Protein AF-A0A497X935-F1 (afdb_monomer)

Solvent-accessible surface area (backbone atoms only — not comparable to full-atom values): 7626 Å² total; per-residue (Å²): 139,82,86,87,85,85,80,89,80,88,78,87,80,90,73,94,78,79,82,77,88,75,77,73,74,71,83,73,79,76,69,78,75,75,70,78,74,90,69,60,82,83,44,92,58,41,63,57,56,54,50,20,54,51,29,13,54,49,24,34,49,38,42,52,34,50,76,71,70,44,77,84,80,84,57,66,87,81,82,48,71,64,41,54,50,48,37,55,42,38,54,45,46,71,73,35,78,85,54,74,45,63,71,51,20,31,52,46,19,30,51,55,38,50,60,64,73,77,107

Foldseek 3Di:
DDDDDDDDDDDDDDDQDDDDPPPPPPDDPPPCPPDPPDDDPPDPCSVLQVLLQVLLVLLLVLLVCVVVVHDQDQFDPPVDLSSVLSNVSSVCSNVPVVCNDSVSSSVSSNVSSVVSVVD

Mean predicted aligned error: 14.69 Å

Organism: NCBI:txid1381557

Structure (mmCIF, N/CA/C/O backbone):
data_AF-A0A497X935-F1
#
_entry.id   AF-A0A497X935-F1
#
loop_
_atom_site.group_PDB
_atom_site.id
_atom_site.type_symbol
_atom_site.label_atom_id
_atom_site.label_alt_id
_atom_site.label_comp_id
_atom_site.label_asym_id
_atom_site.label_entity_id
_atom_site.label_seq_id
_atom_site.pdbx_PDB_ins_code
_atom_site.Cartn_x
_atom_site.Cartn_y
_atom_site.Cartn_z
_atom_site.occupancy
_atom_site.B_iso_or_equiv
_atom_site.auth_seq_id
_atom_site.auth_comp_id
_atom_site.auth_asym_id
_atom_site.auth_atom_id
_atom_site.pdbx_PDB_model_num
ATOM 1 N N . MET A 1 1 ? 22.359 58.296 43.700 1.00 45.72 1 MET A N 1
ATOM 2 C CA . MET A 1 1 ? 23.245 58.020 44.859 1.00 45.72 1 MET A CA 1
ATOM 3 C C . MET A 1 1 ? 22.353 57.613 46.029 1.00 45.72 1 MET A C 1
ATOM 5 O O . MET A 1 1 ? 21.317 58.260 46.128 1.00 45.72 1 MET A O 1
ATOM 9 N N . PRO A 1 2 ? 22.676 56.648 46.915 1.00 51.00 2 PRO A N 1
ATOM 10 C CA . PRO A 1 2 ? 23.780 55.678 46.949 1.00 51.00 2 PRO A CA 1
ATOM 11 C C . PRO A 1 2 ? 23.321 54.197 47.143 1.00 51.00 2 PRO A C 1
ATOM 13 O O . PRO A 1 2 ? 22.273 53.915 47.715 1.00 51.00 2 PRO A O 1
ATOM 16 N N . SER A 1 3 ? 24.139 53.244 46.684 1.00 47.34 3 SER A N 1
ATOM 17 C CA . SER A 1 3 ? 24.213 51.861 47.215 1.00 47.34 3 SER A CA 1
ATOM 18 C C . SER A 1 3 ? 25.004 51.867 48.544 1.00 47.34 3 SER A C 1
ATOM 20 O O . SER A 1 3 ? 25.503 52.930 48.913 1.00 47.34 3 SER A O 1
ATOM 22 N N . PRO A 1 4 ? 25.389 50.729 49.157 1.00 62.34 4 PRO A N 1
ATOM 23 C CA . PRO A 1 4 ? 24.777 49.409 49.377 1.00 62.34 4 PRO A CA 1
ATOM 24 C C . PRO A 1 4 ? 24.699 49.135 50.908 1.00 62.34 4 PRO A C 1
ATOM 26 O O . PRO A 1 4 ? 24.991 50.022 51.692 1.00 62.34 4 PRO A O 1
ATOM 29 N N . ILE A 1 5 ? 24.346 47.924 51.356 1.00 56.09 5 ILE A N 1
ATOM 30 C CA . ILE A 1 5 ? 25.070 47.143 52.393 1.00 56.09 5 ILE A CA 1
ATOM 31 C C . ILE A 1 5 ? 24.294 45.834 52.598 1.00 56.09 5 ILE A C 1
ATOM 33 O O . ILE A 1 5 ? 23.162 45.807 53.071 1.00 56.09 5 ILE A O 1
ATOM 37 N N . ARG A 1 6 ? 24.930 44.727 52.211 1.00 52.88 6 ARG A N 1
ATOM 38 C CA . ARG A 1 6 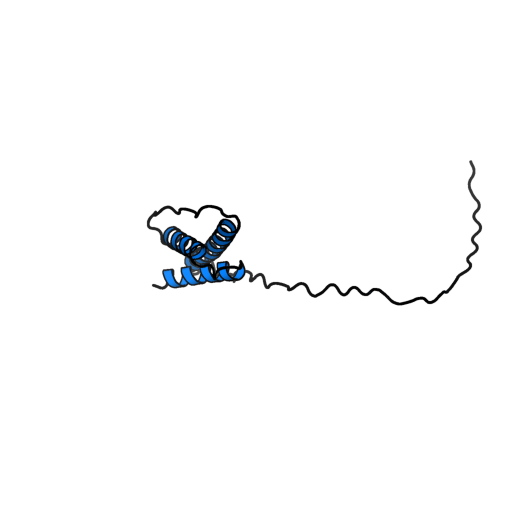? 24.565 43.376 52.651 1.00 52.88 6 ARG A CA 1
ATOM 39 C C . ARG A 1 6 ? 25.220 43.130 54.010 1.00 52.88 6 ARG A C 1
ATOM 41 O O . ARG A 1 6 ? 26.376 43.516 54.177 1.00 52.88 6 ARG A O 1
ATOM 48 N N . PRO A 1 7 ? 24.612 42.292 54.855 1.00 53.84 7 PRO A N 1
ATOM 49 C CA . PRO A 1 7 ? 25.398 41.282 55.538 1.00 53.84 7 PRO A CA 1
ATOM 50 C C . PRO A 1 7 ? 24.870 39.887 55.215 1.00 53.84 7 PRO A C 1
ATOM 52 O O . PRO A 1 7 ? 23.693 39.564 55.350 1.00 53.84 7 PRO A O 1
ATOM 55 N N . ARG A 1 8 ? 25.805 39.050 54.763 1.00 56.03 8 ARG A N 1
ATOM 56 C CA . ARG A 1 8 ? 25.687 37.597 54.795 1.00 56.03 8 ARG A CA 1
ATOM 57 C C . ARG A 1 8 ? 25.576 37.172 56.257 1.00 56.03 8 ARG A C 1
ATOM 59 O O . ARG A 1 8 ? 26.438 37.557 57.036 1.00 56.03 8 ARG A O 1
ATOM 66 N N . LEU A 1 9 ? 24.674 36.250 56.576 1.00 55.25 9 LEU A N 1
ATOM 67 C CA . LEU A 1 9 ? 25.027 35.201 57.524 1.00 55.25 9 LEU A CA 1
ATOM 68 C C . LEU A 1 9 ? 24.333 33.901 57.135 1.00 55.25 9 LEU A C 1
ATOM 70 O O . LEU A 1 9 ? 23.114 33.800 57.055 1.00 55.25 9 LEU A O 1
ATOM 74 N N . ARG A 1 10 ? 25.183 32.937 56.795 1.00 49.44 10 ARG A N 1
ATOM 75 C CA . ARG A 1 10 ? 24.842 31.558 56.488 1.00 49.44 10 ARG A CA 1
ATOM 76 C C . ARG A 1 10 ? 24.588 30.855 57.816 1.00 49.44 10 ARG A C 1
ATOM 78 O O . ARG A 1 10 ? 25.487 30.841 58.647 1.00 49.44 10 ARG A O 1
ATOM 85 N N . PHE A 1 11 ? 23.440 30.210 57.961 1.00 49.53 11 PHE A N 1
ATOM 86 C CA . PHE A 1 11 ? 23.333 29.037 58.817 1.00 49.53 11 PHE A CA 1
ATOM 87 C C . PHE A 1 11 ? 22.813 27.891 57.966 1.00 49.53 11 PHE A C 1
ATOM 89 O O . PHE A 1 11 ? 21.691 27.903 57.469 1.00 49.53 11 PHE A O 1
ATOM 96 N N . ALA A 1 12 ? 23.729 26.961 57.717 1.00 49.41 12 ALA A N 1
ATOM 97 C CA . ALA A 1 12 ? 23.486 25.706 57.049 1.00 49.41 12 ALA A CA 1
ATOM 98 C C . ALA A 1 12 ? 22.621 24.831 57.960 1.00 49.41 12 ALA A C 1
ATOM 100 O O . ALA A 1 12 ? 23.076 24.387 59.011 1.00 49.41 12 ALA A O 1
ATOM 101 N N . THR A 1 13 ? 21.384 24.575 57.553 1.00 51.34 13 THR A N 1
ATOM 102 C CA . THR A 1 13 ? 20.572 23.487 58.093 1.00 51.34 13 THR A CA 1
ATOM 103 C C . THR A 1 13 ? 20.715 22.295 57.154 1.00 51.34 13 THR A C 1
ATOM 105 O O . THR A 1 13 ? 20.053 22.183 56.127 1.00 51.34 13 THR A O 1
ATOM 108 N N . ILE A 1 14 ? 21.663 21.420 57.490 1.00 56.12 14 ILE A N 1
ATOM 109 C CA . ILE A 1 14 ? 21.816 20.096 56.884 1.00 56.12 14 ILE A CA 1
ATOM 110 C C . ILE A 1 14 ? 20.735 19.212 57.513 1.00 56.12 14 ILE A C 1
ATOM 112 O O . ILE A 1 14 ? 20.889 18.737 58.634 1.00 56.12 14 ILE A O 1
ATOM 116 N N . GLY A 1 15 ? 19.619 19.046 56.808 1.00 46.41 15 GLY A N 1
ATOM 117 C CA . GLY A 1 15 ? 18.619 18.016 57.082 1.00 46.41 15 GLY A CA 1
ATOM 118 C C . GLY A 1 15 ? 18.705 16.933 56.001 1.00 46.41 15 GLY A C 1
ATOM 119 O O . GLY A 1 15 ? 18.671 17.286 54.822 1.00 46.41 15 GLY A O 1
ATOM 120 N N . PRO A 1 16 ? 18.839 15.639 56.345 1.00 65.62 16 PRO A N 1
ATOM 121 C CA . PRO A 1 16 ? 18.921 14.566 55.365 1.00 65.62 16 PRO A CA 1
ATOM 122 C C . PRO A 1 16 ? 17.527 13.981 55.137 1.00 65.62 16 PRO A C 1
ATOM 124 O O . PRO A 1 16 ? 17.059 13.203 55.955 1.00 65.62 16 PRO A O 1
ATOM 127 N N . LEU A 1 17 ? 16.846 14.318 54.045 1.00 51.94 17 LEU A N 1
ATOM 128 C CA . LEU A 1 17 ? 15.602 13.636 53.670 1.00 51.94 17 LEU A CA 1
ATOM 129 C C . LEU A 1 17 ? 15.496 13.524 52.136 1.00 51.94 17 LEU A C 1
ATOM 131 O O . LEU A 1 17 ? 16.047 14.353 51.418 1.00 51.94 17 LEU A O 1
ATOM 135 N N . PRO A 1 18 ? 14.893 12.442 51.630 1.00 46.25 18 PRO A N 1
ATOM 136 C CA . PRO A 1 18 ? 15.638 11.386 50.961 1.00 46.25 18 PRO A CA 1
ATOM 137 C C . PRO A 1 18 ? 15.525 11.420 49.435 1.00 46.25 18 PRO A C 1
ATOM 139 O O . PRO A 1 18 ? 14.664 12.075 48.856 1.00 46.25 18 PRO A O 1
ATOM 142 N N . LEU A 1 19 ? 16.449 10.667 48.836 1.00 57.25 19 LEU A N 1
ATOM 143 C CA . LEU A 1 19 ? 16.502 10.163 47.468 1.00 57.25 19 LEU A CA 1
ATOM 144 C C . LEU A 1 19 ? 15.263 10.436 46.597 1.00 57.25 19 LEU A C 1
ATOM 146 O O . LEU A 1 19 ? 14.210 9.829 46.762 1.00 57.25 19 LEU A O 1
ATOM 150 N N . ALA A 1 20 ? 15.493 11.270 45.585 1.00 51.78 20 ALA A N 1
ATOM 151 C CA . ALA A 1 20 ? 15.232 10.960 44.184 1.00 51.78 20 ALA A CA 1
ATOM 152 C C . ALA A 1 20 ? 13.970 10.126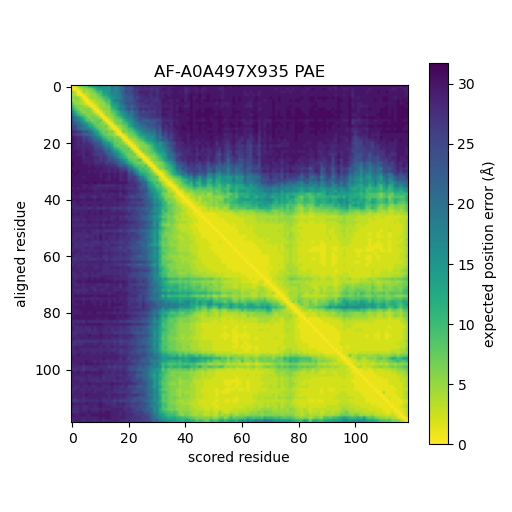 43.896 1.00 51.78 20 ALA A C 1
ATOM 154 O O . ALA A 1 20 ? 14.006 8.898 43.832 1.00 51.78 20 ALA A O 1
ATOM 155 N N . PHE A 1 21 ? 12.885 10.827 43.566 1.00 50.56 21 PHE A N 1
ATOM 156 C CA . PHE A 1 21 ? 11.837 10.307 42.690 1.00 50.56 21 PHE A CA 1
ATOM 157 C C . PHE A 1 21 ? 12.449 10.074 41.296 1.00 50.56 21 PHE A C 1
ATOM 159 O O . PHE A 1 21 ? 12.360 10.907 40.396 1.00 50.56 21 PHE A O 1
ATOM 166 N N . ALA A 1 22 ? 13.147 8.951 41.131 1.00 58.69 22 ALA A N 1
ATOM 167 C CA . ALA A 1 22 ? 13.543 8.449 39.828 1.00 58.69 22 ALA A CA 1
ATOM 168 C C . ALA A 1 22 ? 12.289 7.884 39.148 1.00 58.69 22 ALA A C 1
ATOM 170 O O . ALA A 1 22 ? 12.005 6.690 39.218 1.00 58.69 22 ALA A O 1
ATOM 171 N N . VAL A 1 23 ? 11.510 8.760 38.511 1.00 61.75 23 VAL A N 1
ATOM 172 C CA . VAL A 1 23 ? 10.529 8.336 37.511 1.00 61.75 23 VAL A CA 1
ATOM 173 C C . VAL A 1 23 ? 11.339 7.849 36.315 1.00 61.75 23 VAL A C 1
ATOM 175 O O . VAL A 1 23 ? 11.750 8.630 35.460 1.00 61.75 23 VAL A O 1
ATOM 178 N N . ILE A 1 24 ? 11.636 6.551 36.300 1.00 65.25 24 ILE A N 1
ATOM 179 C CA . ILE A 1 24 ? 12.133 5.868 35.111 1.00 65.25 24 ILE A CA 1
ATOM 180 C C . ILE A 1 24 ? 10.959 5.884 34.135 1.00 65.25 24 ILE A C 1
ATOM 182 O O . ILE A 1 24 ? 10.023 5.095 34.256 1.00 65.25 24 ILE A O 1
ATOM 186 N N . PHE A 1 25 ? 10.971 6.852 33.218 1.00 58.81 25 PHE A N 1
ATOM 187 C CA . PHE A 1 25 ? 10.104 6.827 32.052 1.00 58.81 25 PHE A CA 1
ATOM 188 C C . PHE A 1 25 ? 10.345 5.497 31.342 1.00 58.81 25 PHE A C 1
ATOM 190 O O . PHE A 1 25 ? 11.470 5.191 30.940 1.00 58.81 25 PHE A O 1
ATOM 197 N N . GLY A 1 26 ? 9.282 4.692 31.284 1.00 51.84 26 GLY A N 1
ATOM 198 C CA . GLY A 1 26 ? 9.271 3.404 30.615 1.00 51.84 26 GLY A CA 1
ATOM 199 C C . GLY A 1 26 ? 9.818 3.540 29.203 1.00 51.84 26 GLY A C 1
ATOM 200 O O . GLY A 1 26 ? 9.561 4.534 28.522 1.00 51.84 26 GLY A O 1
ATOM 201 N N . ALA A 1 27 ? 10.609 2.544 28.812 1.00 56.47 27 ALA A N 1
ATOM 202 C CA . ALA A 1 27 ? 11.128 2.388 27.469 1.00 56.47 27 ALA A CA 1
ATOM 203 C C . ALA A 1 27 ? 9.997 2.620 26.462 1.00 56.47 27 ALA A C 1
ATOM 205 O O . ALA A 1 27 ? 9.073 1.818 26.362 1.00 56.47 27 ALA A O 1
ATOM 206 N N . GLY A 1 28 ? 10.057 3.746 25.753 1.00 51.22 28 GLY A N 1
ATOM 207 C CA . GLY A 1 28 ? 9.301 3.895 24.527 1.00 51.22 28 GLY A CA 1
ATOM 208 C C . GLY A 1 28 ? 9.858 2.867 23.563 1.00 51.22 28 GLY A C 1
ATOM 209 O O . GLY A 1 28 ? 11.046 2.921 23.239 1.00 51.22 28 GLY A O 1
ATOM 210 N N . ASP A 1 29 ? 9.018 1.917 23.162 1.00 50.12 29 ASP A N 1
ATOM 211 C CA . ASP A 1 29 ? 9.237 1.078 22.000 1.00 50.12 29 ASP A CA 1
ATOM 212 C C . ASP A 1 29 ? 9.769 1.960 20.870 1.00 50.12 29 ASP A C 1
ATOM 214 O O . ASP A 1 29 ? 9.032 2.739 20.259 1.00 50.12 29 ASP A O 1
ATOM 218 N N . THR A 1 30 ? 11.066 1.859 20.584 1.00 50.62 30 THR A N 1
ATOM 219 C CA . THR A 1 30 ? 11.602 2.295 19.305 1.00 50.62 30 THR A CA 1
ATOM 220 C C . THR A 1 30 ? 11.053 1.309 18.289 1.00 50.62 30 THR A C 1
ATOM 222 O O . THR A 1 30 ? 11.687 0.327 17.907 1.00 50.62 30 THR A O 1
ATOM 225 N N . ALA A 1 31 ? 9.798 1.545 17.902 1.00 51.47 31 ALA A N 1
ATOM 226 C CA . ALA A 1 31 ? 9.196 0.959 16.732 1.00 51.47 31 ALA A CA 1
ATOM 227 C C . ALA A 1 31 ? 10.222 1.136 15.619 1.00 51.47 31 ALA A C 1
ATOM 229 O O . ALA A 1 31 ? 10.526 2.259 15.223 1.00 51.47 31 ALA A O 1
ATOM 230 N N . ALA A 1 32 ? 10.820 0.027 15.192 1.00 45.16 32 ALA A N 1
ATOM 231 C CA . ALA A 1 32 ? 11.704 -0.003 14.051 1.00 45.16 32 ALA A CA 1
ATOM 232 C C . ALA A 1 32 ? 10.901 0.521 12.856 1.00 45.16 32 ALA A C 1
ATOM 234 O O . ALA A 1 32 ? 10.148 -0.218 12.221 1.00 45.16 32 ALA A O 1
ATOM 235 N N . HIS A 1 33 ? 11.001 1.823 12.604 1.00 48.72 33 HIS A N 1
ATOM 236 C CA . HIS A 1 33 ? 10.603 2.441 11.358 1.00 48.72 33 HIS A CA 1
ATOM 237 C C . HIS A 1 33 ? 11.591 1.884 10.343 1.00 48.72 33 HIS A C 1
ATOM 239 O O . HIS A 1 33 ? 12.721 2.353 10.235 1.00 48.72 33 HIS A O 1
ATOM 245 N N . GLY A 1 34 ? 11.221 0.760 9.724 1.00 53.75 34 GLY A N 1
ATOM 246 C CA . GLY A 1 34 ? 12.046 0.097 8.729 1.00 53.75 34 GLY A CA 1
ATOM 247 C C . GLY A 1 34 ? 12.258 1.066 7.582 1.00 53.75 34 GLY A C 1
ATOM 248 O O . GLY A 1 34 ? 11.378 1.215 6.739 1.00 53.75 34 GLY A O 1
ATOM 249 N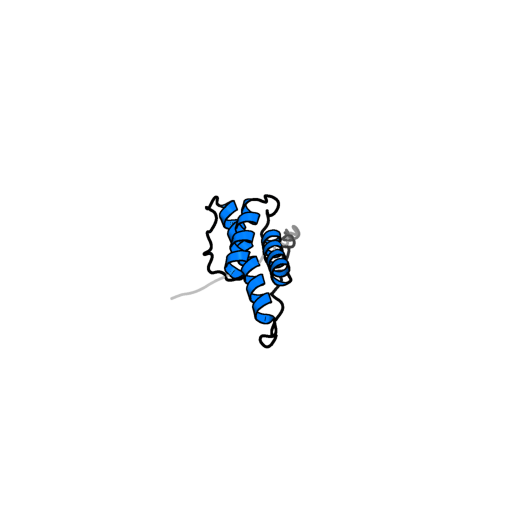 N . HIS A 1 35 ? 13.397 1.755 7.582 1.00 54.69 35 HIS A N 1
ATOM 250 C CA . HIS A 1 35 ? 13.794 2.585 6.460 1.00 54.69 35 HIS A CA 1
ATOM 251 C C . HIS A 1 35 ? 13.795 1.700 5.208 1.00 54.69 35 HIS A C 1
ATOM 253 O O . HIS A 1 35 ? 14.337 0.589 5.266 1.00 54.69 35 HIS A O 1
ATOM 259 N N . PRO A 1 36 ? 13.162 2.137 4.104 1.00 63.91 36 PRO A N 1
ATOM 260 C CA . PRO A 1 36 ? 13.182 1.370 2.871 1.00 63.91 36 PRO A CA 1
ATOM 261 C C . PRO A 1 36 ? 14.641 1.091 2.508 1.00 63.91 36 PRO A C 1
ATOM 263 O O . PRO A 1 36 ? 15.481 1.994 2.555 1.00 63.91 36 PRO A O 1
ATOM 266 N N . ALA A 1 37 ? 14.955 -0.175 2.220 1.00 67.44 37 ALA A N 1
ATOM 267 C CA . ALA A 1 37 ? 16.298 -0.560 1.811 1.00 67.44 37 ALA A CA 1
ATOM 268 C C . ALA A 1 37 ? 16.715 0.298 0.610 1.00 67.44 37 ALA A C 1
ATOM 270 O O . ALA A 1 37 ? 15.901 0.543 -0.281 1.00 67.44 37 ALA A O 1
ATOM 271 N N . ALA A 1 38 ? 17.960 0.776 0.600 1.00 73.19 38 ALA A N 1
ATOM 272 C CA . ALA A 1 38 ? 18.471 1.544 -0.526 1.00 73.19 38 ALA A CA 1
ATOM 273 C C . ALA A 1 38 ? 18.388 0.679 -1.792 1.00 73.19 38 ALA A C 1
ATOM 275 O O . ALA A 1 38 ? 19.027 -0.370 -1.876 1.00 73.19 38 ALA A O 1
ATOM 276 N N . ILE A 1 39 ? 17.561 1.101 -2.747 1.00 75.50 39 ILE A N 1
ATOM 277 C CA . ILE A 1 39 ? 17.370 0.401 -4.017 1.00 75.50 39 ILE A CA 1
ATOM 278 C C . ILE A 1 39 ? 18.311 1.023 -5.028 1.00 75.50 39 ILE A C 1
ATOM 280 O O . ILE A 1 39 ? 18.274 2.238 -5.224 1.00 75.50 39 ILE A O 1
ATOM 284 N N . ASP A 1 40 ? 19.132 0.196 -5.671 1.00 78.38 40 ASP A N 1
ATOM 285 C CA . ASP A 1 40 ? 19.959 0.645 -6.784 1.00 78.38 40 ASP A CA 1
ATOM 286 C C . ASP A 1 40 ? 19.046 1.160 -7.914 1.00 78.38 40 ASP A C 1
ATOM 288 O O . ASP A 1 40 ? 18.282 0.373 -8.487 1.00 78.38 40 ASP A O 1
ATOM 292 N N . PRO A 1 41 ? 19.086 2.463 -8.250 1.00 74.56 41 PRO A N 1
ATOM 293 C CA . PRO A 1 41 ? 18.249 3.020 -9.304 1.00 74.56 41 PRO A CA 1
ATOM 294 C C . PRO A 1 41 ? 18.578 2.459 -10.693 1.00 74.56 41 PRO A C 1
ATOM 296 O O . PRO A 1 41 ? 17.742 2.596 -11.585 1.00 74.56 41 PRO A O 1
ATOM 299 N N . ALA A 1 42 ? 19.752 1.842 -10.884 1.00 84.81 42 ALA A N 1
ATOM 300 C CA . ALA A 1 42 ? 20.143 1.186 -12.129 1.00 84.81 42 ALA A CA 1
ATOM 301 C C . ALA A 1 42 ? 19.578 -0.240 -12.269 1.00 84.81 42 ALA A C 1
ATOM 303 O O . ALA A 1 42 ? 19.665 -0.824 -13.350 1.00 84.81 42 ALA A O 1
ATOM 304 N N . SER A 1 43 ? 18.979 -0.801 -11.211 1.00 84.00 43 SER A N 1
ATOM 305 C CA . SER A 1 43 ? 18.334 -2.110 -11.292 1.00 84.00 43 SER A CA 1
ATOM 306 C C . SER A 1 43 ? 17.118 -2.059 -12.229 1.00 84.00 43 SER A C 1
ATOM 308 O O . SER A 1 43 ? 16.264 -1.177 -12.068 1.00 84.00 43 SER A O 1
ATOM 310 N N . PRO A 1 44 ? 16.965 -3.022 -13.160 1.00 83.56 44 PRO A N 1
ATOM 311 C CA . PRO A 1 44 ? 15.779 -3.111 -14.014 1.00 83.56 44 PRO A CA 1
ATOM 312 C C . PRO A 1 44 ? 14.485 -3.309 -13.208 1.00 83.56 44 PRO A C 1
ATOM 314 O O . PRO A 1 44 ? 13.406 -2.989 -13.701 1.00 83.56 44 PRO A O 1
ATOM 317 N N . ASP A 1 45 ? 14.585 -3.759 -11.954 1.00 85.75 45 ASP A N 1
ATOM 318 C CA . ASP A 1 45 ? 13.455 -3.988 -11.053 1.00 85.75 45 ASP A CA 1
ATOM 319 C C . ASP A 1 45 ? 13.169 -2.808 -10.112 1.00 85.75 45 ASP A C 1
ATOM 321 O O . ASP A 1 45 ? 12.206 -2.843 -9.346 1.00 85.75 45 ASP A O 1
ATOM 325 N N . ALA A 1 46 ? 13.943 -1.717 -10.176 1.00 87.19 46 ALA A N 1
ATOM 326 C CA . ALA A 1 46 ? 13.769 -0.560 -9.292 1.00 87.19 46 ALA A CA 1
ATOM 327 C C . ALA A 1 46 ? 12.355 0.050 -9.362 1.00 87.19 46 ALA A C 1
ATOM 329 O O . ALA A 1 46 ? 11.858 0.604 -8.379 1.00 87.19 46 ALA A O 1
ATOM 330 N N . TRP A 1 47 ? 11.684 -0.047 -10.516 1.00 88.00 47 TRP A N 1
ATOM 331 C CA . TRP A 1 47 ? 10.302 0.412 -10.670 1.00 88.00 47 TRP A CA 1
ATOM 332 C C . TRP A 1 47 ? 9.303 -0.451 -9.886 1.00 88.00 47 TRP A C 1
ATOM 334 O O . TRP A 1 47 ? 8.380 0.111 -9.298 1.00 88.00 47 TRP A O 1
ATOM 344 N N . ARG A 1 48 ? 9.510 -1.776 -9.819 1.00 89.56 48 ARG A N 1
ATOM 345 C CA . ARG A 1 48 ? 8.636 -2.717 -9.095 1.00 89.56 48 ARG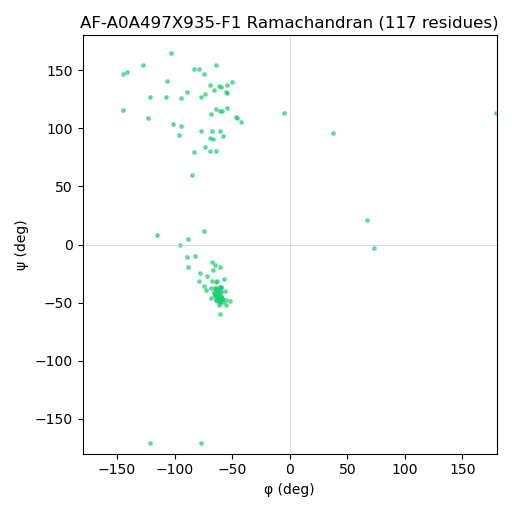 A CA 1
ATOM 346 C C . ARG A 1 48 ? 8.642 -2.409 -7.610 1.00 89.56 48 ARG A C 1
ATOM 348 O O . ARG A 1 48 ? 7.592 -2.234 -7.002 1.00 89.56 48 ARG A O 1
ATOM 355 N N . TYR A 1 49 ? 9.830 -2.244 -7.039 1.00 88.19 49 TYR A N 1
ATOM 356 C CA . TYR A 1 49 ? 9.952 -1.942 -5.619 1.00 88.19 49 TYR A CA 1
ATOM 357 C C . TYR A 1 49 ? 9.343 -0.589 -5.239 1.00 88.19 49 TYR A C 1
ATOM 359 O O . TYR A 1 49 ? 8.690 -0.490 -4.202 1.00 88.19 49 TYR A O 1
ATOM 367 N N . ARG A 1 50 ? 9.513 0.446 -6.078 1.00 89.44 50 ARG A N 1
ATOM 368 C CA . ARG A 1 50 ? 8.858 1.750 -5.870 1.00 89.44 50 ARG A CA 1
ATOM 369 C C . ARG A 1 50 ? 7.340 1.637 -5.947 1.00 89.44 50 ARG A C 1
ATOM 371 O O . ARG A 1 50 ? 6.647 2.224 -5.123 1.00 89.44 50 ARG A O 1
ATOM 378 N N . LEU A 1 51 ? 6.831 0.858 -6.902 1.00 90.94 51 LEU A N 1
ATOM 379 C CA . LEU A 1 51 ? 5.401 0.606 -7.019 1.00 90.94 51 LEU A CA 1
ATOM 380 C C . LEU A 1 51 ? 4.863 -0.088 -5.762 1.00 90.94 51 LEU A C 1
ATOM 382 O O . LEU A 1 51 ? 3.871 0.357 -5.195 1.00 90.94 51 LEU A O 1
ATOM 386 N N . CYS A 1 52 ? 5.532 -1.134 -5.280 1.00 92.62 52 CYS A N 1
ATOM 387 C CA . CYS A 1 52 ? 5.061 -1.868 -4.109 1.00 92.62 52 CYS A CA 1
ATOM 388 C C . CYS A 1 52 ? 5.225 -1.109 -2.787 1.00 92.62 52 CYS A C 1
ATOM 390 O O . CYS A 1 52 ? 4.423 -1.309 -1.875 1.00 92.62 52 CYS A O 1
ATOM 392 N N . GLU A 1 53 ? 6.193 -0.197 -2.677 1.00 91.12 53 GLU A N 1
ATOM 393 C CA . GLU A 1 53 ? 6.259 0.763 -1.566 1.00 91.12 53 GLU A CA 1
ATOM 394 C C . GLU A 1 53 ? 5.059 1.723 -1.595 1.00 91.12 53 GLU A C 1
ATOM 396 O O . GLU A 1 53 ? 4.376 1.901 -0.581 1.00 91.12 53 GLU A O 1
ATOM 401 N N . GLN A 1 54 ? 4.704 2.231 -2.777 1.00 92.12 54 GLN A N 1
ATOM 402 C CA . GLN A 1 54 ? 3.509 3.051 -2.942 1.00 92.12 54 GLN A CA 1
ATOM 403 C C . GLN A 1 54 ? 2.237 2.284 -2.539 1.00 92.12 54 GLN A C 1
ATOM 405 O O . GLN A 1 54 ? 1.344 2.856 -1.912 1.00 92.12 54 GLN A O 1
ATOM 410 N N . MET A 1 55 ? 2.168 0.978 -2.813 1.00 94.06 55 MET A N 1
ATOM 411 C CA . MET A 1 55 ? 1.043 0.128 -2.406 1.00 94.06 55 MET A CA 1
ATOM 412 C C . MET A 1 55 ? 0.941 -0.079 -0.887 1.00 94.06 55 MET A C 1
ATOM 414 O O . MET A 1 55 ? -0.173 -0.146 -0.362 1.00 94.06 55 MET A O 1
ATOM 418 N N . SER A 1 56 ? 2.057 -0.088 -0.147 1.00 93.06 56 SER A N 1
ATOM 419 C CA . SER A 1 56 ? 2.019 -0.008 1.325 1.00 93.06 56 SER A CA 1
ATOM 420 C C . SER A 1 56 ? 1.349 1.281 1.799 1.00 93.06 56 SER A C 1
ATOM 422 O O . SER A 1 56 ? 0.496 1.245 2.687 1.00 93.06 56 SER A O 1
ATOM 424 N N . SER A 1 57 ? 1.693 2.412 1.178 1.00 93.50 57 SER A N 1
ATOM 425 C CA . SER A 1 57 ? 1.095 3.713 1.496 1.00 93.50 57 SER A CA 1
ATOM 426 C C . SER A 1 57 ? -0.401 3.768 1.154 1.00 93.50 57 SER A C 1
ATOM 428 O O . SER A 1 57 ? -1.189 4.327 1.919 1.00 93.50 57 SER A O 1
ATOM 430 N N . VAL A 1 58 ? -0.825 3.140 0.051 1.00 94.38 58 VAL A N 1
ATOM 431 C CA . VAL A 1 58 ? -2.248 2.996 -0.307 1.00 94.38 58 VAL A CA 1
ATOM 432 C C . VAL A 1 58 ?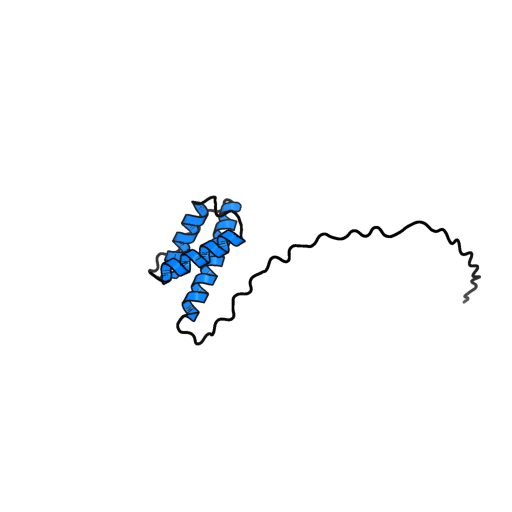 -3.003 2.186 0.748 1.00 94.38 58 VAL A C 1
ATOM 434 O O . VAL A 1 58 ? -4.064 2.619 1.197 1.00 94.38 58 VAL A O 1
ATOM 437 N N . ALA A 1 59 ? -2.453 1.052 1.189 1.00 94.62 59 ALA A N 1
ATOM 438 C CA . ALA A 1 59 ? -3.078 0.213 2.210 1.00 94.62 59 ALA A CA 1
ATOM 439 C C . ALA A 1 59 ? -3.221 0.944 3.555 1.00 94.62 59 ALA A C 1
ATOM 441 O O . ALA A 1 59 ? -4.275 0.883 4.190 1.00 94.62 59 ALA A O 1
ATOM 442 N N . LEU A 1 60 ? -2.184 1.680 3.970 1.00 94.56 60 LEU A N 1
ATOM 443 C CA . LEU A 1 60 ? -2.227 2.537 5.157 1.00 94.56 60 LEU A CA 1
ATOM 444 C C . LEU A 1 60 ? -3.320 3.595 5.068 1.00 94.56 60 LEU A C 1
ATOM 446 O O . LEU A 1 60 ? -4.061 3.816 6.027 1.00 94.56 60 LEU A O 1
ATOM 450 N N . GLN A 1 61 ? -3.405 4.266 3.923 1.00 94.25 61 GLN A N 1
ATOM 451 C CA . GLN A 1 61 ? -4.404 5.298 3.726 1.00 94.25 61 GLN A CA 1
ATOM 452 C C . GLN A 1 61 ? -5.814 4.702 3.727 1.00 94.25 61 GLN A C 1
ATOM 454 O O . GLN A 1 61 ? -6.690 5.273 4.362 1.00 94.25 61 GLN A O 1
ATOM 459 N N . ALA A 1 62 ? -6.026 3.544 3.100 1.00 94.44 62 ALA A N 1
ATOM 460 C CA . ALA A 1 62 ? -7.312 2.852 3.121 1.00 94.44 62 ALA A CA 1
ATOM 461 C C . ALA A 1 62 ? -7.723 2.430 4.538 1.00 94.44 62 ALA A C 1
ATOM 463 O O . ALA A 1 62 ? -8.888 2.569 4.902 1.00 94.44 62 ALA A O 1
ATOM 464 N N . LEU A 1 63 ? -6.771 1.968 5.356 1.00 95.00 63 LEU A N 1
ATOM 465 C CA . LEU A 1 63 ? -7.025 1.653 6.761 1.00 95.00 63 LEU A CA 1
ATOM 466 C C . LEU A 1 63 ? -7.490 2.901 7.515 1.00 95.00 63 LEU A C 1
ATOM 468 O O . LEU A 1 63 ? -8.528 2.869 8.172 1.00 95.00 63 LEU A O 1
ATOM 472 N N . ARG A 1 64 ? -6.752 4.007 7.372 1.00 93.81 64 ARG A N 1
ATOM 473 C CA . ARG A 1 64 ? -7.106 5.292 7.980 1.00 93.81 64 ARG A CA 1
ATOM 474 C C . ARG A 1 64 ? -8.480 5.766 7.508 1.00 93.81 64 ARG A C 1
ATOM 476 O O . ARG A 1 64 ? -9.273 6.210 8.331 1.00 93.81 64 ARG A O 1
ATOM 483 N N . ASP A 1 65 ? -8.758 5.691 6.211 1.00 94.19 65 ASP A N 1
ATOM 484 C CA . ASP A 1 65 ? -10.029 6.123 5.631 1.00 94.19 65 ASP A CA 1
ATOM 485 C C . ASP A 1 65 ? -11.185 5.297 6.223 1.00 94.19 65 ASP A C 1
ATOM 487 O O . ASP A 1 65 ? -12.152 5.865 6.731 1.00 94.19 65 ASP A O 1
ATOM 491 N N . ARG A 1 66 ? -11.036 3.969 6.294 1.00 93.25 66 ARG A N 1
ATOM 492 C CA . ARG A 1 66 ? -12.000 3.060 6.929 1.00 93.25 66 ARG A CA 1
ATOM 493 C C . ARG A 1 66 ? -12.224 3.380 8.410 1.00 93.25 66 ARG A C 1
ATOM 495 O O . ARG A 1 66 ? -13.368 3.416 8.853 1.00 93.25 66 ARG A O 1
ATOM 502 N N . GLU A 1 67 ? -11.158 3.616 9.175 1.00 93.12 67 GLU A N 1
ATOM 503 C CA . GLU A 1 67 ? -11.231 3.947 10.609 1.00 93.12 67 GLU A CA 1
ATOM 504 C C . GLU A 1 67 ? -11.965 5.267 10.875 1.00 93.12 67 GLU A C 1
ATOM 506 O O . GLU A 1 67 ? -12.657 5.396 11.882 1.00 93.12 67 GLU A O 1
ATOM 511 N N . HIS A 1 68 ? -11.871 6.223 9.950 1.00 94.19 68 HIS A N 1
ATOM 512 C CA . HIS A 1 68 ? -12.607 7.487 10.012 1.00 94.19 68 HIS A CA 1
ATOM 513 C C . HIS A 1 68 ? -14.001 7.415 9.366 1.00 94.19 68 HIS A C 1
ATOM 515 O O . HIS A 1 68 ? -14.675 8.440 9.262 1.00 94.19 68 HIS A O 1
ATOM 521 N N . GLY A 1 69 ? -14.448 6.235 8.918 1.00 91.94 69 GLY A N 1
ATOM 522 C CA . GLY A 1 69 ? -15.739 6.061 8.248 1.00 91.94 69 GLY A CA 1
ATOM 523 C C . GLY A 1 69 ? -15.821 6.739 6.877 1.00 91.94 69 GLY A C 1
ATOM 524 O O . GLY A 1 69 ? -16.917 7.027 6.397 1.00 91.94 69 GLY A O 1
ATOM 525 N N . LEU A 1 70 ? -14.677 7.022 6.250 1.00 92.75 70 LEU A N 1
ATOM 526 C CA . LEU A 1 70 ? -14.616 7.604 4.916 1.00 92.75 70 LEU A CA 1
ATOM 527 C C . LEU A 1 70 ? -14.957 6.550 3.853 1.00 92.75 70 LEU A C 1
ATOM 529 O O . LEU A 1 70 ? -14.631 5.366 4.014 1.00 92.75 70 LEU A O 1
ATOM 533 N N . PRO A 1 71 ? -15.599 6.965 2.747 1.00 90.19 71 PRO A N 1
ATOM 534 C CA . PRO A 1 71 ? -15.923 6.062 1.656 1.00 90.19 71 PRO A CA 1
ATOM 535 C C . PRO A 1 71 ? -14.659 5.512 0.994 1.00 90.19 71 PRO A C 1
ATOM 537 O O . PRO A 1 71 ? -13.601 6.144 0.989 1.00 90.19 71 PRO A O 1
ATOM 540 N N . MET A 1 72 ? -14.804 4.334 0.393 1.00 88.75 72 MET A N 1
ATOM 541 C CA . MET A 1 72 ? -13.737 3.679 -0.349 1.00 88.75 72 MET A CA 1
ATOM 542 C C . MET A 1 72 ? -13.252 4.556 -1.509 1.00 88.75 72 MET A C 1
ATOM 544 O O . MET A 1 72 ? -14.054 5.110 -2.265 1.00 88.75 72 MET A O 1
ATOM 548 N N . ARG A 1 73 ? -11.932 4.661 -1.676 1.00 84.88 73 ARG A N 1
ATOM 549 C CA . ARG A 1 73 ? -11.339 5.399 -2.792 1.00 84.88 73 ARG A CA 1
ATOM 550 C C . ARG A 1 73 ? -11.499 4.625 -4.095 1.00 84.88 73 ARG A C 1
ATOM 552 O O . ARG A 1 73 ? -11.128 3.459 -4.171 1.00 84.88 73 ARG A O 1
ATOM 559 N N . VAL A 1 74 ? -12.003 5.302 -5.122 1.00 84.81 74 VAL A N 1
ATOM 560 C CA . VAL A 1 74 ? -12.114 4.751 -6.475 1.00 84.81 74 VAL A CA 1
ATOM 561 C C . VAL A 1 74 ? -10.826 5.051 -7.232 1.00 84.81 74 VAL A C 1
ATOM 563 O O . VAL A 1 74 ? -10.360 6.191 -7.234 1.00 84.81 74 VAL A O 1
ATOM 566 N N . PHE A 1 75 ? -10.257 4.032 -7.869 1.00 84.06 75 PHE A N 1
ATOM 567 C CA . PHE A 1 75 ? -9.097 4.175 -8.744 1.00 84.06 75 PHE A CA 1
ATOM 568 C C . PHE A 1 75 ? -9.537 4.026 -10.203 1.00 84.06 75 PHE A C 1
ATOM 570 O O . PHE A 1 75 ? -10.411 3.202 -10.483 1.00 84.06 75 PHE A O 1
ATOM 577 N N . PRO A 1 76 ? -8.973 4.822 -11.125 1.00 78.56 76 PRO A N 1
ATOM 578 C CA . PRO A 1 76 ? -9.296 4.723 -12.540 1.00 78.56 76 PRO A CA 1
ATOM 579 C C . PRO A 1 76 ? -8.756 3.411 -13.127 1.00 78.56 76 PRO A C 1
ATOM 581 O O . PRO A 1 76 ? -7.632 2.999 -12.836 1.00 78.56 76 PRO A O 1
ATOM 584 N N . GLU A 1 77 ? -9.555 2.740 -13.957 1.00 73.38 77 GLU A N 1
ATOM 585 C CA . GLU A 1 77 ? -9.161 1.494 -14.628 1.00 73.38 77 GLU A CA 1
ATOM 586 C C . GLU A 1 77 ? -8.392 1.796 -15.921 1.00 73.38 77 GLU A C 1
ATOM 588 O O . GLU A 1 77 ? -8.781 1.404 -17.016 1.00 73.38 77 GLU A O 1
ATOM 593 N N . ASP A 1 78 ? -7.267 2.501 -15.788 1.00 72.25 78 ASP A N 1
ATOM 594 C CA . ASP A 1 78 ? -6.429 2.948 -16.912 1.00 72.25 78 ASP A CA 1
ATOM 595 C C . ASP A 1 78 ? -5.599 1.806 -17.546 1.00 72.25 78 ASP A C 1
ATOM 597 O O . ASP A 1 78 ? -4.663 2.045 -18.308 1.00 72.25 78 ASP A O 1
ATOM 601 N N . GLY A 1 79 ? -5.885 0.547 -17.195 1.00 72.12 79 GLY A N 1
ATOM 602 C CA . GLY A 1 79 ? -5.199 -0.653 -17.695 1.00 72.12 79 GLY A CA 1
ATOM 603 C C . GLY A 1 79 ? -3.781 -0.881 -17.151 1.00 72.12 79 GLY A C 1
ATOM 604 O O . GLY A 1 79 ? -3.163 -1.897 -17.461 1.00 72.12 79 GLY A O 1
ATOM 605 N N . GLY A 1 80 ? -3.252 0.034 -16.334 1.00 80.62 80 GLY A N 1
ATOM 606 C CA . GLY A 1 80 ? -1.950 -0.122 -15.683 1.00 80.62 80 GLY A CA 1
ATOM 607 C C . GLY A 1 80 ? -1.998 -1.040 -14.450 1.00 80.62 80 GLY A C 1
ATOM 608 O O . GLY A 1 80 ? -3.008 -1.066 -13.742 1.00 80.62 80 GLY A O 1
ATOM 609 N N . PRO A 1 81 ? -0.890 -1.732 -14.112 1.00 82.38 81 PRO A N 1
ATOM 610 C CA . PRO A 1 81 ? -0.836 -2.606 -12.937 1.00 82.38 81 PRO A CA 1
ATOM 611 C C . PRO A 1 81 ? -1.002 -1.827 -11.624 1.00 82.38 81 PRO A C 1
ATOM 613 O O . PRO A 1 81 ? -1.606 -2.327 -10.683 1.00 82.38 81 PRO A O 1
ATOM 616 N N . GLY A 1 82 ? -0.529 -0.578 -11.558 1.00 86.25 82 GLY A N 1
ATOM 617 C CA . GLY A 1 82 ? -0.618 0.249 -10.351 1.00 86.25 82 GLY A CA 1
ATOM 618 C C . GLY A 1 82 ? -2.057 0.517 -9.886 1.00 86.25 82 GLY A C 1
ATOM 619 O O . GLY A 1 82 ? -2.397 0.123 -8.772 1.00 86.25 82 GLY A O 1
ATOM 620 N N . PRO A 1 83 ? -2.915 1.155 -10.707 1.00 89.88 83 PRO A N 1
ATOM 621 C CA . PRO A 1 83 ? -4.311 1.405 -10.341 1.00 89.88 83 PRO A CA 1
ATOM 622 C C . PRO A 1 83 ? -5.116 0.128 -10.066 1.00 89.88 83 PRO A C 1
ATOM 624 O O . PRO A 1 83 ? -5.916 0.110 -9.130 1.00 89.88 83 PRO A O 1
ATOM 627 N N . ALA A 1 84 ? -4.865 -0.949 -10.821 1.00 89.69 84 ALA A N 1
ATOM 628 C CA . ALA A 1 84 ? -5.523 -2.238 -10.615 1.00 89.69 84 ALA A CA 1
ATOM 629 C C . ALA A 1 84 ? -5.174 -2.853 -9.246 1.00 89.69 84 ALA A C 1
ATOM 631 O O . ALA A 1 84 ? -6.069 -3.228 -8.486 1.00 89.69 84 ALA A O 1
ATOM 632 N N . ILE A 1 85 ? -3.882 -2.886 -8.893 1.00 91.94 85 ILE A N 1
ATOM 633 C CA . ILE A 1 85 ? -3.408 -3.376 -7.590 1.00 91.94 85 ILE A CA 1
ATOM 634 C C . ILE A 1 85 ? -3.932 -2.481 -6.458 1.00 91.94 85 ILE A C 1
ATOM 636 O O . ILE A 1 85 ? -4.422 -2.987 -5.449 1.00 91.94 85 ILE A O 1
ATOM 640 N N . ALA A 1 86 ? -3.883 -1.157 -6.627 1.00 92.31 86 ALA A N 1
ATOM 641 C CA . ALA A 1 86 ? -4.359 -0.207 -5.625 1.00 92.31 86 ALA A CA 1
ATOM 642 C C . ALA A 1 86 ? -5.846 -0.411 -5.304 1.00 92.31 86 ALA A C 1
ATOM 644 O O . ALA A 1 86 ? -6.210 -0.500 -4.131 1.00 92.31 86 ALA A O 1
ATOM 645 N N . LYS A 1 87 ? -6.693 -0.544 -6.332 1.00 93.38 87 LYS A N 1
ATOM 646 C CA . LYS A 1 87 ? -8.124 -0.832 -6.178 1.00 93.38 87 LYS A CA 1
ATOM 647 C C . LYS A 1 87 ? -8.351 -2.098 -5.353 1.00 93.38 87 LYS A C 1
ATOM 649 O O . LYS A 1 87 ? -9.052 -2.043 -4.345 1.00 93.38 87 LYS A O 1
ATOM 654 N N . ALA A 1 88 ? -7.709 -3.203 -5.727 1.00 92.56 88 ALA A N 1
ATOM 655 C CA . ALA A 1 88 ? -7.882 -4.478 -5.039 1.00 92.56 88 ALA A CA 1
ATOM 656 C C . ALA A 1 88 ? -7.391 -4.441 -3.579 1.00 92.56 88 ALA A C 1
ATOM 658 O O . ALA A 1 88 ? -8.028 -5.009 -2.689 1.00 92.56 88 ALA A O 1
ATOM 659 N N . ILE A 1 89 ? -6.293 -3.727 -3.303 1.00 93.69 89 ILE A N 1
ATOM 660 C CA . ILE A 1 89 ? -5.809 -3.489 -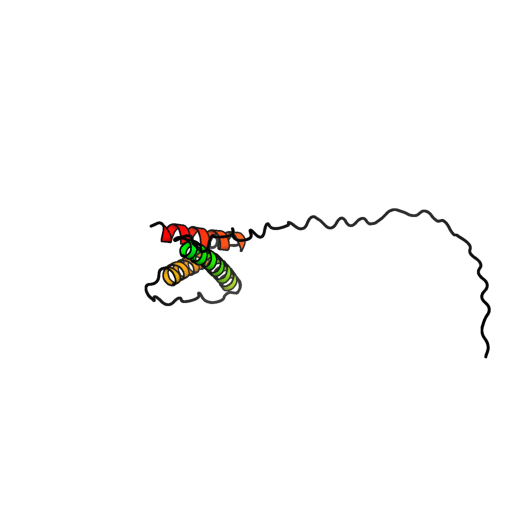1.935 1.00 93.69 89 ILE A CA 1
ATOM 661 C C . ILE A 1 89 ? -6.861 -2.747 -1.117 1.00 93.69 89 ILE A C 1
ATOM 663 O O . ILE A 1 89 ? -7.169 -3.164 -0.002 1.00 93.69 89 ILE A O 1
ATOM 667 N N . VAL A 1 90 ? -7.408 -1.652 -1.646 1.00 93.69 90 VAL A N 1
ATOM 668 C CA . VAL A 1 90 ? -8.393 -0.848 -0.919 1.00 93.69 90 VAL A CA 1
ATOM 669 C C . VAL A 1 90 ? -9.669 -1.653 -0.661 1.00 93.69 90 VAL A C 1
ATOM 671 O O . VAL A 1 90 ? -10.151 -1.661 0.472 1.00 93.69 90 VAL A O 1
ATOM 674 N N . GLU A 1 91 ? -10.169 -2.390 -1.654 1.00 93.44 91 GLU A N 1
ATOM 675 C CA . GLU A 1 91 ? -11.321 -3.287 -1.492 1.00 93.44 91 GLU A CA 1
ATOM 676 C C . GLU A 1 91 ? -11.093 -4.301 -0.364 1.00 93.44 91 GLU A C 1
ATOM 678 O O . GLU A 1 91 ? -11.931 -4.438 0.532 1.00 93.44 91 GLU A O 1
ATOM 683 N N . LYS A 1 92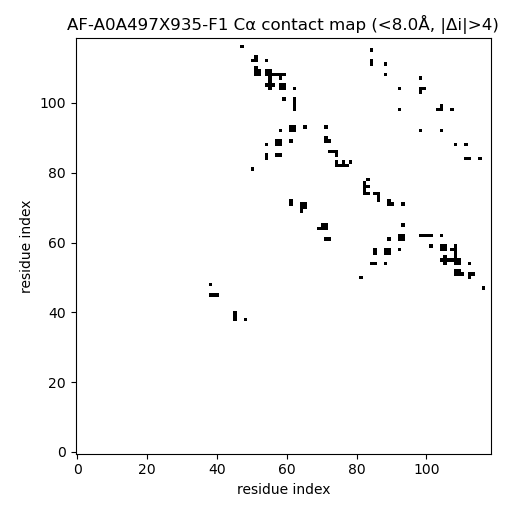 ? -9.926 -4.957 -0.345 1.00 93.25 92 LYS A N 1
ATOM 684 C CA . LYS A 1 92 ? -9.571 -5.921 0.702 1.00 93.25 92 LYS A CA 1
ATOM 685 C C . LYS A 1 92 ? -9.414 -5.288 2.077 1.00 93.25 92 LYS A C 1
ATOM 687 O O . LYS A 1 92 ? -9.919 -5.838 3.049 1.00 93.25 92 LYS A O 1
ATOM 692 N N . VAL A 1 93 ? -8.777 -4.124 2.188 1.00 93.19 93 VAL A N 1
ATOM 693 C CA . VAL A 1 93 ? -8.636 -3.425 3.477 1.00 93.19 93 VAL A CA 1
ATOM 694 C C . VAL A 1 93 ? -10.001 -3.065 4.063 1.00 93.19 93 VAL A C 1
ATOM 696 O O . VAL A 1 93 ? -10.193 -3.157 5.274 1.00 93.19 93 VAL A O 1
ATOM 699 N N . TYR A 1 94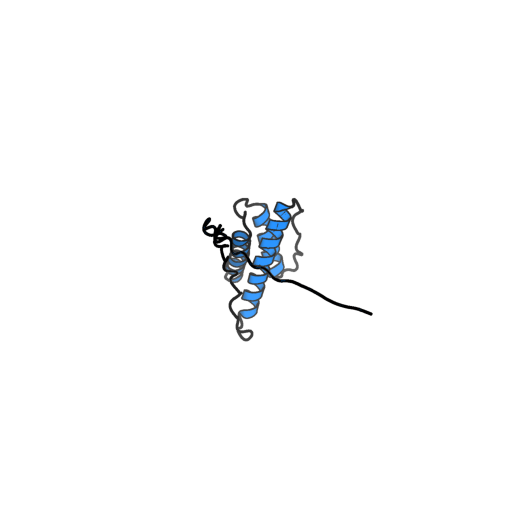 ? -10.974 -2.698 3.234 1.00 92.25 94 TYR A N 1
ATOM 700 C CA . TYR A 1 94 ? -12.335 -2.435 3.702 1.00 92.25 94 TYR A CA 1
ATOM 701 C C . TYR A 1 94 ? -13.111 -3.712 4.045 1.00 92.25 94 TYR A C 1
ATOM 703 O O . TYR A 1 94 ? -13.883 -3.703 5.002 1.00 92.25 94 TYR A O 1
ATOM 711 N N . ALA A 1 95 ? -12.900 -4.801 3.303 1.00 92.94 95 ALA A N 1
ATOM 712 C CA . ALA A 1 95 ? -13.593 -6.070 3.518 1.00 92.94 95 ALA A CA 1
ATOM 713 C C . ALA A 1 95 ? -13.030 -6.897 4.690 1.00 92.94 95 ALA A C 1
ATOM 715 O O . ALA A 1 95 ? -13.776 -7.626 5.343 1.00 92.94 95 ALA A O 1
ATOM 716 N N . GLU A 1 96 ? -11.726 -6.807 4.965 1.00 89.38 96 GLU A N 1
ATOM 717 C CA . GLU A 1 96 ? -11.026 -7.657 5.931 1.00 89.38 96 GLU A CA 1
ATOM 718 C C . GLU A 1 96 ? -10.782 -6.920 7.268 1.00 89.38 96 GLU A C 1
ATOM 720 O O . GLU A 1 96 ? -9.840 -6.124 7.392 1.00 89.38 96 GLU A O 1
ATOM 725 N N . PRO A 1 97 ? -11.551 -7.217 8.339 1.00 80.12 97 PRO A N 1
ATOM 726 C CA . PRO A 1 97 ? -11.357 -6.577 9.644 1.00 80.12 97 PRO A CA 1
ATOM 727 C C . PRO A 1 97 ? -10.033 -6.976 10.318 1.00 80.12 97 PRO A C 1
ATOM 729 O O . PRO A 1 97 ? -9.589 -6.308 11.248 1.00 80.12 97 PRO A O 1
ATOM 732 N N . GLY A 1 98 ? -9.369 -8.038 9.843 1.00 86.44 98 GLY A N 1
ATOM 733 C CA . GLY A 1 98 ? -8.070 -8.486 10.355 1.00 86.44 98 GLY A CA 1
ATOM 734 C C . GLY A 1 98 ? -6.920 -7.507 10.086 1.00 86.44 98 GLY A C 1
ATOM 735 O O . GLY A 1 98 ? -5.921 -7.519 10.814 1.00 86.44 98 GLY A O 1
ATOM 736 N N . ILE A 1 99 ? -7.055 -6.629 9.083 1.00 87.00 99 ILE A N 1
ATOM 737 C CA . ILE A 1 99 ? -6.119 -5.530 8.820 1.00 87.00 99 ILE A CA 1
ATOM 738 C C . ILE A 1 99 ? -6.506 -4.372 9.738 1.00 87.00 99 ILE A C 1
ATOM 740 O O . ILE A 1 99 ? -7.219 -3.460 9.341 1.00 87.00 99 ILE A O 1
ATOM 744 N N . SER A 1 100 ? -6.102 -4.451 11.003 1.00 88.44 100 SER A N 1
ATOM 745 C CA . SER A 1 100 ? -6.524 -3.527 12.066 1.00 88.44 100 SER A CA 1
ATOM 746 C C . SER A 1 100 ? -5.385 -2.682 12.637 1.00 88.44 100 SER A C 1
ATOM 748 O O . SER A 1 100 ? -5.545 -2.059 13.681 1.00 88.44 100 SER A O 1
ATOM 750 N N . SER A 1 101 ? -4.197 -2.727 12.030 1.00 91.81 101 SER A N 1
ATOM 751 C CA . SER A 1 101 ? -3.050 -1.948 12.492 1.00 91.81 101 SER A CA 1
ATOM 752 C C . SER A 1 101 ? -2.241 -1.398 11.320 1.00 91.81 101 SER A C 1
ATOM 754 O O . SER A 1 101 ? -2.135 -2.078 10.291 1.00 91.81 101 SER A O 1
ATOM 756 N N . PRO A 1 102 ? -1.614 -0.214 11.476 1.00 92.00 102 PRO A N 1
ATOM 757 C CA . PRO A 1 102 ? -0.793 0.395 10.431 1.00 92.00 102 PRO A CA 1
ATOM 758 C C . PRO A 1 102 ? 0.275 -0.558 9.888 1.00 92.00 102 PRO A C 1
ATOM 760 O O . PRO A 1 102 ? 0.338 -0.806 8.689 1.00 92.00 102 PRO A O 1
ATOM 763 N N . LYS A 1 103 ? 1.022 -1.214 10.784 1.00 89.88 103 LYS A N 1
ATOM 764 C CA . LYS A 1 103 ? 2.075 -2.170 10.417 1.00 89.88 103 LYS A CA 1
ATOM 765 C C . LYS A 1 103 ? 1.551 -3.352 9.597 1.00 89.88 103 LYS A C 1
ATOM 767 O O . LYS A 1 103 ? 2.235 -3.838 8.697 1.00 89.88 103 LYS A O 1
ATOM 772 N N . ARG A 1 104 ? 0.343 -3.841 9.906 1.00 91.56 104 ARG A N 1
ATOM 773 C CA . ARG A 1 104 ? -0.279 -4.925 9.138 1.00 91.56 104 ARG A CA 1
ATOM 774 C C . ARG A 1 104 ? -0.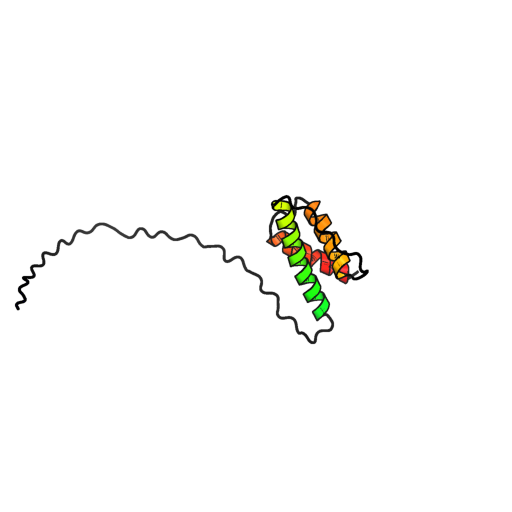747 -4.429 7.771 1.00 91.56 104 ARG A C 1
ATOM 776 O O . ARG A 1 104 ? -0.561 -5.156 6.804 1.00 91.56 104 ARG A O 1
ATOM 783 N N . ALA A 1 105 ? -1.294 -3.216 7.679 1.00 92.81 105 ALA A N 1
ATOM 784 C CA . ALA A 1 105 ? -1.682 -2.618 6.403 1.00 92.81 105 ALA A CA 1
ATOM 785 C C . ALA A 1 105 ? -0.470 -2.388 5.483 1.00 92.81 105 ALA A C 1
ATOM 787 O O . ALA A 1 105 ? -0.517 -2.771 4.318 1.00 92.81 105 ALA A O 1
ATOM 788 N N . GLU A 1 106 ? 0.645 -1.867 6.005 1.00 91.62 106 GLU A N 1
ATOM 789 C CA . GLU A 1 106 ? 1.889 -1.692 5.236 1.00 91.62 106 GLU A CA 1
ATOM 790 C C . GLU A 1 106 ? 2.402 -3.014 4.664 1.00 91.62 106 GLU A C 1
ATOM 792 O O . GLU A 1 106 ? 2.709 -3.106 3.471 1.00 91.62 106 GLU A O 1
ATOM 797 N N . ALA A 1 107 ? 2.490 -4.038 5.519 1.00 91.75 107 ALA A N 1
ATOM 798 C CA . ALA A 1 107 ? 2.956 -5.363 5.135 1.00 91.75 107 ALA A CA 1
ATOM 799 C C . ALA A 1 107 ? 2.011 -6.024 4.124 1.00 91.75 107 ALA A C 1
ATOM 801 O O . ALA A 1 107 ? 2.481 -6.624 3.160 1.00 91.75 107 ALA A O 1
ATOM 802 N N . PHE A 1 108 ? 0.698 -5.868 4.317 1.00 93.69 108 PHE A N 1
ATOM 803 C CA . PHE A 1 108 ? -0.320 -6.353 3.394 1.00 93.69 108 PHE A CA 1
ATOM 804 C C . PHE A 1 108 ? -0.184 -5.707 2.012 1.00 93.69 108 PHE A C 1
ATOM 806 O O . PHE A 1 108 ? -0.072 -6.426 1.026 1.00 93.69 108 PHE A O 1
ATOM 813 N N . GLY A 1 109 ? -0.117 -4.373 1.932 1.00 92.56 109 GLY A N 1
ATOM 814 C CA . GLY A 1 109 ? 0.002 -3.671 0.651 1.00 92.56 109 GLY A CA 1
ATOM 815 C C . GLY A 1 109 ? 1.264 -4.059 -0.125 1.00 92.56 109 GLY A C 1
ATOM 816 O O . GLY A 1 109 ? 1.200 -4.294 -1.331 1.00 92.56 109 GLY A O 1
ATOM 817 N N . ARG A 1 110 ? 2.401 -4.210 0.573 1.00 91.12 110 ARG A N 1
ATOM 818 C CA . ARG A 1 110 ? 3.660 -4.635 -0.062 1.00 91.12 110 ARG A CA 1
ATOM 819 C C . ARG A 1 110 ? 3.609 -6.082 -0.535 1.00 91.12 110 ARG A C 1
ATOM 821 O O . ARG A 1 110 ? 4.026 -6.366 -1.651 1.00 91.12 110 ARG A O 1
ATOM 828 N N . GLY A 1 111 ? 3.116 -6.980 0.321 1.00 91.94 111 GLY A N 1
ATOM 829 C CA . GLY A 1 111 ? 2.988 -8.404 0.011 1.00 91.94 111 GLY A CA 1
ATOM 830 C C . GLY A 1 111 ? 2.066 -8.635 -1.180 1.00 91.94 111 GLY A C 1
ATOM 831 O O . GLY A 1 111 ? 2.472 -9.269 -2.145 1.00 91.94 111 GLY A O 1
ATOM 832 N N . TYR A 1 112 ? 0.888 -8.011 -1.161 1.00 93.12 112 TYR A N 1
ATOM 833 C CA . TYR A 1 112 ? -0.101 -8.124 -2.229 1.00 93.12 112 TYR A CA 1
ATOM 834 C C . TYR A 1 112 ? 0.431 -7.631 -3.581 1.00 93.12 112 TYR A C 1
ATOM 836 O O . TYR A 1 112 ? 0.194 -8.259 -4.611 1.00 93.12 112 TYR A O 1
ATOM 844 N N . CYS A 1 113 ? 1.173 -6.517 -3.586 1.00 93.25 113 CYS A N 1
ATOM 845 C CA . CYS A 1 113 ? 1.801 -6.003 -4.801 1.00 93.25 113 CYS A CA 1
ATOM 846 C C . CYS A 1 113 ? 2.861 -6.959 -5.360 1.00 93.25 113 CYS A C 1
ATOM 848 O O . CYS A 1 113 ? 2.830 -7.247 -6.552 1.00 93.25 113 CYS A O 1
ATOM 850 N N . ASN A 1 114 ? 3.762 -7.475 -4.516 1.00 90.31 114 ASN A N 1
ATOM 851 C CA . ASN A 1 114 ? 4.786 -8.426 -4.957 1.00 90.31 114 ASN A CA 1
ATOM 852 C C . ASN A 1 114 ? 4.142 -9.682 -5.561 1.00 90.31 114 ASN A C 1
ATOM 854 O O . ASN A 1 114 ? 4.480 -10.066 -6.674 1.00 90.31 114 ASN A O 1
ATOM 858 N N . GLU A 1 115 ? 3.142 -10.249 -4.879 1.00 90.38 115 GLU A N 1
ATOM 859 C CA . GLU A 1 115 ? 2.385 -11.403 -5.374 1.00 90.38 115 GLU A CA 1
ATOM 860 C C . GLU A 1 115 ? 1.747 -11.131 -6.744 1.00 90.38 115 GLU A C 1
ATOM 862 O O . GLU A 1 115 ? 1.759 -12.004 -7.604 1.00 90.38 115 GLU A O 1
ATOM 867 N N . HIS A 1 116 ? 1.210 -9.931 -6.981 1.00 88.12 116 HIS A N 1
ATOM 868 C CA . HIS A 1 116 ? 0.596 -9.583 -8.268 1.00 88.12 116 HIS A CA 1
ATOM 869 C C . HIS A 1 116 ? 1.590 -9.256 -9.386 1.00 88.12 116 HIS A C 1
ATOM 871 O O . HIS A 1 116 ? 1.215 -9.347 -10.549 1.00 88.12 116 HIS A O 1
ATOM 877 N N . LEU A 1 117 ? 2.814 -8.829 -9.067 1.00 84.56 117 LEU A N 1
ATOM 878 C CA . LEU A 1 117 ? 3.836 -8.515 -10.074 1.00 84.56 117 LEU A CA 1
ATOM 879 C C . LEU A 1 117 ? 4.683 -9.730 -10.482 1.00 84.56 117 LEU A C 1
ATOM 881 O O . LEU A 1 117 ? 5.326 -9.673 -11.533 1.00 84.56 117 LEU A O 1
ATOM 885 N N . ASP A 1 118 ? 4.704 -10.777 -9.653 1.00 75.50 118 ASP A N 1
ATOM 886 C CA . ASP A 1 118 ? 5.420 -12.035 -9.902 1.00 75.50 118 ASP A CA 1
ATOM 887 C C . ASP A 1 118 ? 4.574 -13.089 -10.657 1.00 75.50 118 ASP A C 1
ATOM 889 O O . ASP A 1 118 ? 5.127 -14.098 -11.100 1.00 75.50 118 ASP A O 1
ATOM 893 N N . ASN A 1 119 ? 3.259 -12.868 -10.811 1.00 58.88 119 ASN A N 1
ATOM 894 C CA . ASN A 1 119 ? 2.334 -13.694 -11.611 1.00 58.88 119 ASN A CA 1
ATOM 895 C C . ASN A 1 119 ? 2.134 -13.130 -13.024 1.00 58.88 119 ASN A C 1
ATOM 897 O O . ASN A 1 119 ? 1.940 -13.951 -13.949 1.00 58.88 119 ASN A O 1
#

Sequence (119 aa):
MPSPIRPRLRFATIGPLPLAFAVIFGAGDTAAHGHPAAIDPASPDAWRYRLCEQMSSVALQALRDREHGLPMRVFPEDGGPGPAIAKAIVEKVYAEPGISSPKRAEAFGRGYCNEHLDN

Secondary structure (DSSP, 8-state):
----------------------------------PPP---TTSTTHHHHHHHHHHHHHHHHHHHHHHTTPPPPP----S-HHHHHHHHHHHHHHH-TT--SHHHHHHHHHHHHHHHH--

Radius of gyration: 28.92 Å; Cα contacts (8 Å, |Δi|>4): 89; chains: 1; bounding box: 42×72×76 Å

pLDDT: mean 77.67, std 17.22, range [45.16, 95.0]